Protein AF-A0A1Q3C8Z2-F1 (afdb_monomer_lite)

Structure (mmCIF, N/CA/C/O backbone):
data_AF-A0A1Q3C8Z2-F1
#
_entry.id   AF-A0A1Q3C8Z2-F1
#
loop_
_atom_site.group_PDB
_atom_site.id
_atom_site.type_symbol
_atom_site.label_atom_id
_atom_site.label_alt_id
_atom_site.label_comp_id
_atom_site.label_asym_id
_atom_site.label_entity_id
_atom_site.label_seq_id
_atom_site.pdbx_PDB_ins_code
_atom_site.Cartn_x
_atom_site.Cartn_y
_atom_site.Cartn_z
_atom_site.occupancy
_atom_site.B_iso_or_equiv
_atom_site.auth_seq_id
_atom_site.auth_comp_id
_atom_site.auth_asym_id
_atom_site.auth_atom_id
_atom_site.pdbx_PDB_model_num
ATOM 1 N N . LEU A 1 1 ? 7.286 12.980 -16.606 1.00 45.00 1 LEU A N 1
ATOM 2 C CA . LEU A 1 1 ? 5.977 12.295 -16.700 1.00 45.00 1 LEU A CA 1
ATOM 3 C C . LEU A 1 1 ? 5.973 11.199 -15.645 1.00 45.00 1 LEU A C 1
ATOM 5 O O . LEU A 1 1 ? 6.469 10.115 -15.927 1.00 45.00 1 LEU A O 1
ATOM 9 N N . SER A 1 2 ? 5.521 11.505 -14.427 1.00 52.31 2 SER A N 1
ATOM 10 C CA . SER A 1 2 ? 5.334 10.484 -13.391 1.00 52.31 2 SER A CA 1
ATOM 11 C C . SER A 1 2 ? 4.217 9.564 -13.853 1.00 52.31 2 SER A C 1
ATOM 13 O O . SER A 1 2 ? 3.130 10.029 -14.198 1.00 52.31 2 SER A O 1
ATOM 15 N N . ARG A 1 3 ? 4.520 8.275 -13.983 1.00 70.12 3 ARG A N 1
ATOM 16 C CA . ARG A 1 3 ? 3.508 7.282 -14.321 1.00 70.12 3 ARG A CA 1
ATOM 17 C C . ARG A 1 3 ? 2.917 6.766 -13.021 1.00 70.12 3 ARG A C 1
ATOM 19 O O . ARG A 1 3 ? 3.645 6.525 -12.061 1.00 70.12 3 ARG A O 1
ATOM 26 N N . HIS A 1 4 ? 1.603 6.604 -13.009 1.00 73.25 4 HIS A N 1
ATOM 27 C CA . HIS A 1 4 ? 0.904 5.993 -11.891 1.00 73.25 4 HIS A CA 1
ATOM 28 C C . HIS A 1 4 ? 0.594 4.544 -12.267 1.00 73.25 4 HIS A C 1
ATOM 30 O O . HIS A 1 4 ? 0.082 4.305 -13.365 1.00 73.25 4 HIS A O 1
ATOM 36 N N . PRO A 1 5 ? 0.961 3.577 -11.414 1.00 78.62 5 PRO A N 1
ATOM 37 C CA . PRO A 1 5 ? 0.583 2.193 -11.623 1.00 78.62 5 PRO A CA 1
ATOM 38 C C . PRO A 1 5 ? -0.916 2.034 -11.359 1.00 78.62 5 PRO A C 1
ATOM 40 O O . PRO A 1 5 ? -1.547 2.888 -10.729 1.00 78.62 5 PRO A O 1
ATOM 43 N N . THR A 1 6 ? -1.487 0.923 -11.807 1.00 83.81 6 THR A N 1
ATOM 44 C CA . THR A 1 6 ? -2.854 0.578 -11.421 1.00 83.81 6 THR A CA 1
ATOM 45 C C . THR A 1 6 ? -2.850 0.201 -9.945 1.00 83.81 6 THR A C 1
ATOM 47 O O . THR A 1 6 ? -2.112 -0.692 -9.531 1.00 83.81 6 THR A O 1
ATOM 50 N N . ILE A 1 7 ? -3.644 0.903 -9.140 1.00 86.56 7 ILE A N 1
ATOM 51 C CA . ILE A 1 7 ? -3.756 0.652 -7.703 1.00 86.56 7 ILE A CA 1
ATOM 52 C C . ILE A 1 7 ? -5.182 0.220 -7.414 1.00 86.56 7 ILE A C 1
ATOM 54 O O . ILE A 1 7 ? -6.141 0.942 -7.684 1.00 86.56 7 ILE A O 1
ATOM 58 N N . GLU A 1 8 ? -5.305 -0.953 -6.824 1.00 89.56 8 GLU A N 1
ATOM 59 C CA . GLU A 1 8 ? -6.542 -1.492 -6.300 1.00 89.56 8 GLU A CA 1
ATOM 60 C C . GLU A 1 8 ? -6.472 -1.484 -4.778 1.00 89.56 8 GLU A C 1
ATOM 62 O O . GLU A 1 8 ? -5.412 -1.662 -4.179 1.00 89.56 8 GLU A O 1
ATOM 67 N N . TRP A 1 9 ? -7.604 -1.268 -4.121 1.00 88.19 9 TRP A N 1
ATOM 68 C CA . TRP A 1 9 ? -7.659 -1.311 -2.669 1.00 88.19 9 TRP A CA 1
ATOM 69 C C . TRP A 1 9 ? -8.924 -2.012 -2.200 1.00 88.19 9 TRP A C 1
ATOM 71 O O . TRP A 1 9 ? -9.996 -1.898 -2.793 1.00 88.19 9 TRP A O 1
ATOM 81 N N . ALA A 1 10 ? -8.790 -2.752 -1.108 1.00 85.88 10 ALA A N 1
ATOM 82 C CA . ALA A 1 10 ? -9.864 -3.485 -0.470 1.00 85.88 10 ALA A CA 1
ATOM 83 C C . ALA A 1 10 ? -9.781 -3.269 1.038 1.00 85.88 10 ALA A C 1
ATOM 85 O O . ALA A 1 10 ? -8.800 -3.637 1.678 1.00 85.88 10 ALA A O 1
ATOM 86 N N . GLN A 1 11 ? -10.820 -2.693 1.636 1.00 84.81 11 GLN A N 1
ATOM 87 C CA . GLN A 1 11 ? -10.900 -2.556 3.086 1.00 84.81 11 GLN A CA 1
ATOM 88 C C . GLN A 1 11 ? -11.760 -3.649 3.7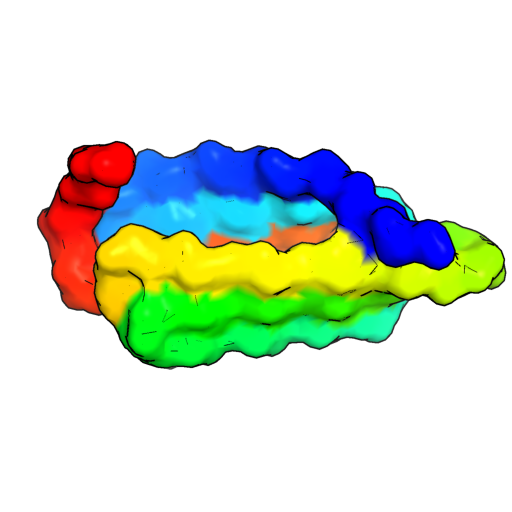22 1.00 84.81 11 GLN A C 1
ATOM 90 O O . GLN A 1 11 ? -12.777 -4.089 3.190 1.00 84.81 11 GLN A O 1
ATOM 95 N N . ARG A 1 12 ? -11.340 -4.053 4.910 1.00 83.62 12 ARG A N 1
ATOM 96 C CA . ARG A 1 12 ? -12.100 -4.777 5.921 1.00 83.62 12 ARG A CA 1
ATOM 97 C C . ARG A 1 12 ? -12.319 -3.840 7.111 1.00 83.62 12 ARG A C 1
ATOM 99 O O . ARG A 1 12 ? -11.820 -2.709 7.137 1.00 83.62 12 ARG A O 1
ATOM 106 N N . SER A 1 13 ? -13.075 -4.298 8.099 1.00 79.50 13 SER A N 1
ATOM 107 C CA . SER A 1 13 ? -13.277 -3.540 9.338 1.00 79.50 13 SER A CA 1
ATOM 108 C C . SER A 1 13 ? -11.963 -3.340 10.099 1.00 79.50 13 SER A C 1
ATOM 110 O O . SER A 1 13 ? -11.740 -2.265 10.641 1.00 79.50 13 SER A O 1
ATOM 112 N N . ASP A 1 14 ? -11.065 -4.329 10.049 1.00 82.56 14 ASP A N 1
ATOM 113 C CA . ASP A 1 14 ? -9.808 -4.359 10.800 1.00 82.56 14 ASP A CA 1
ATOM 114 C C . ASP A 1 14 ? -8.573 -3.955 9.977 1.00 82.56 14 ASP A C 1
ATOM 116 O O . ASP A 1 14 ? -7.571 -3.500 10.529 1.00 82.56 14 ASP A O 1
ATOM 120 N N . LYS A 1 15 ? -8.608 -4.150 8.655 1.00 86.12 15 LYS A N 1
ATOM 121 C CA . LYS A 1 15 ? -7.436 -4.031 7.770 1.00 86.12 15 LYS A CA 1
ATOM 122 C C . LYS A 1 15 ? -7.795 -3.401 6.435 1.00 86.12 15 LYS A C 1
ATOM 124 O O . LYS A 1 15 ? -8.933 -3.469 5.992 1.00 86.12 15 LYS A O 1
ATOM 129 N N . LEU A 1 16 ? -6.809 -2.845 5.762 1.00 87.50 16 LEU A N 1
ATOM 130 C CA . LEU A 1 16 ? -6.862 -2.346 4.401 1.00 87.50 16 LEU A CA 1
ATOM 131 C C . LEU A 1 16 ? -5.790 -3.074 3.591 1.00 87.50 16 LEU A C 1
ATOM 133 O O . LEU A 1 16 ? -4.648 -3.192 4.015 1.00 87.50 16 LEU A O 1
ATOM 137 N N . TYR A 1 17 ? -6.166 -3.572 2.428 1.00 87.62 17 TYR A N 1
ATOM 138 C CA . TYR A 1 17 ? -5.276 -4.180 1.456 1.00 87.62 17 TYR A CA 1
ATOM 139 C C . TYR A 1 17 ? -5.137 -3.205 0.301 1.00 87.62 17 TYR A C 1
ATOM 141 O O . TYR A 1 17 ? -6.140 -2.786 -0.267 1.00 87.62 17 TYR A O 1
ATOM 149 N N . ILE A 1 18 ? -3.912 -2.838 -0.031 1.00 88.44 18 ILE A N 1
ATOM 150 C CA . ILE A 1 18 ? -3.580 -2.018 -1.191 1.00 88.44 18 ILE A CA 1
ATOM 151 C C . ILE A 1 18 ? -2.775 -2.914 -2.120 1.00 88.44 18 ILE A C 1
ATOM 153 O O . ILE A 1 18 ? -1.723 -3.415 -1.741 1.00 88.44 18 ILE A O 1
ATOM 157 N N . THR A 1 19 ? -3.265 -3.141 -3.324 1.00 88.94 19 THR A N 1
ATOM 158 C CA . THR A 1 19 ? -2.598 -3.934 -4.348 1.00 88.94 19 THR A CA 1
ATOM 159 C C . THR A 1 19 ? -2.181 -3.007 -5.472 1.00 88.94 19 THR A C 1
ATOM 161 O O . THR A 1 19 ? -3.001 -2.320 -6.065 1.00 88.94 19 THR A O 1
ATOM 164 N N . ILE A 1 20 ? -0.889 -2.970 -5.754 1.00 88.31 20 ILE A N 1
ATOM 165 C CA . ILE A 1 20 ? -0.302 -2.167 -6.818 1.00 88.31 20 ILE A CA 1
ATOM 166 C C . ILE A 1 20 ? 0.093 -3.136 -7.924 1.00 88.31 20 ILE A C 1
ATOM 168 O O . ILE A 1 20 ? 1.003 -3.951 -7.744 1.00 88.31 20 ILE A O 1
ATOM 172 N N . ASP A 1 21 ? -0.611 -3.070 -9.049 1.00 86.88 21 ASP A N 1
ATOM 173 C CA . ASP A 1 21 ? -0.320 -3.884 -10.222 1.00 86.88 21 ASP A CA 1
ATOM 174 C C . ASP A 1 21 ? 0.824 -3.229 -11.001 1.00 86.88 21 ASP A C 1
ATOM 176 O O . ASP A 1 21 ? 0.649 -2.288 -11.781 1.00 86.88 21 ASP A O 1
ATOM 180 N N . LEU A 1 22 ? 2.038 -3.681 -10.686 1.00 84.31 22 LEU A N 1
ATOM 181 C CA . LEU A 1 22 ? 3.273 -3.194 -11.276 1.00 84.31 22 LEU A CA 1
ATOM 182 C C . LEU A 1 22 ? 4.200 -4.384 -11.561 1.00 84.31 22 LEU A C 1
ATOM 184 O O . LEU A 1 22 ? 4.902 -4.848 -10.655 1.00 84.31 22 LEU A O 1
ATOM 188 N N . PRO A 1 23 ? 4.223 -4.891 -12.805 1.00 82.81 23 PRO A N 1
ATOM 189 C CA . PRO A 1 23 ? 5.113 -5.979 -13.177 1.00 82.81 23 PRO A CA 1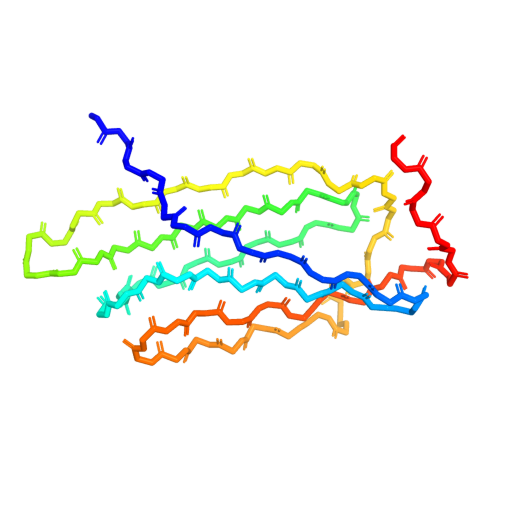
ATOM 190 C C . PRO A 1 23 ? 6.572 -5.512 -13.218 1.00 82.81 23 PRO A C 1
ATOM 192 O O . PRO A 1 23 ? 6.864 -4.383 -13.614 1.00 82.81 23 PRO A O 1
ATOM 195 N N . ASP A 1 24 ? 7.495 -6.395 -12.828 1.00 83.00 24 ASP A N 1
ATOM 196 C CA . ASP A 1 24 ? 8.941 -6.118 -12.789 1.00 83.00 24 ASP A CA 1
ATOM 197 C C . ASP A 1 24 ? 9.304 -4.911 -11.906 1.00 83.00 24 ASP A C 1
ATOM 199 O O . ASP A 1 24 ? 10.144 -4.078 -12.249 1.00 83.00 24 ASP A O 1
ATOM 203 N N . SER A 1 25 ? 8.629 -4.776 -10.762 1.00 82.62 25 SER A N 1
ATOM 204 C CA . SER A 1 25 ? 8.930 -3.708 -9.815 1.00 82.62 25 SER A CA 1
ATOM 205 C C . SER A 1 25 ? 10.290 -3.929 -9.150 1.00 82.62 25 SER A C 1
ATOM 207 O O . SER A 1 25 ? 10.525 -4.948 -8.498 1.00 82.62 25 SER A O 1
ATOM 209 N N . GLN A 1 26 ? 11.167 -2.943 -9.261 1.00 81.62 26 GLN A N 1
ATOM 210 C CA . GLN A 1 26 ? 12.482 -2.887 -8.644 1.00 81.62 26 GLN A CA 1
ATOM 211 C C . GLN A 1 26 ? 12.549 -1.681 -7.697 1.00 81.62 26 GLN A C 1
ATOM 213 O O . GLN A 1 26 ? 11.834 -0.696 -7.863 1.00 81.62 26 GLN A O 1
ATOM 218 N N . ASN A 1 27 ? 13.412 -1.748 -6.678 1.00 83.56 27 ASN A N 1
ATOM 219 C CA . ASN A 1 27 ? 13.597 -0.667 -5.696 1.00 83.56 27 ASN A CA 1
ATOM 220 C C . ASN A 1 27 ? 12.298 -0.184 -5.021 1.00 83.56 27 ASN A C 1
ATOM 222 O O . ASN A 1 27 ? 12.105 1.015 -4.830 1.00 83.56 27 ASN A O 1
ATOM 226 N N . VAL A 1 28 ? 11.416 -1.112 -4.642 1.00 84.25 28 VAL A N 1
ATOM 227 C CA . VAL A 1 28 ? 10.169 -0.770 -3.952 1.00 84.25 28 VAL A CA 1
ATOM 228 C C . VAL A 1 28 ? 10.460 -0.138 -2.589 1.00 84.25 28 VAL A C 1
ATOM 230 O O . VAL A 1 28 ? 11.068 -0.750 -1.711 1.00 84.25 28 VAL A O 1
ATOM 233 N N . LYS A 1 29 ? 9.980 1.088 -2.408 1.00 86.12 29 LYS A N 1
ATOM 234 C CA . LYS A 1 29 ? 9.981 1.859 -1.169 1.00 86.12 29 LYS A CA 1
ATOM 235 C C . LYS A 1 29 ? 8.540 2.128 -0.773 1.00 86.12 29 LYS A C 1
ATOM 237 O O . LYS A 1 29 ? 7.809 2.812 -1.478 1.00 86.12 29 LYS A O 1
ATOM 242 N N . LEU A 1 30 ? 8.156 1.594 0.374 1.00 83.69 30 LEU A N 1
ATOM 243 C CA . LEU A 1 30 ? 6.853 1.800 0.987 1.00 83.69 30 LEU A CA 1
ATOM 244 C C . LEU A 1 30 ? 7.085 2.527 2.305 1.00 83.69 30 LEU A C 1
ATOM 246 O O . LEU A 1 30 ? 7.893 2.084 3.122 1.00 83.69 30 LEU A O 1
ATOM 250 N N . LYS A 1 31 ? 6.406 3.651 2.490 1.00 84.62 31 LYS A N 1
ATOM 251 C CA . LYS A 1 31 ? 6.360 4.391 3.743 1.00 84.62 31 LYS A CA 1
ATOM 252 C C . LYS A 1 31 ? 4.905 4.552 4.126 1.00 84.62 31 LYS A C 1
ATOM 254 O O . LYS A 1 31 ? 4.103 5.037 3.338 1.00 84.62 31 LYS A O 1
ATOM 259 N N . LEU A 1 32 ? 4.585 4.125 5.331 1.00 83.88 32 LEU A N 1
ATOM 260 C CA . LEU A 1 32 ? 3.281 4.330 5.919 1.00 83.88 32 LEU A CA 1
ATOM 261 C C . LEU A 1 32 ? 3.496 5.049 7.238 1.00 83.88 32 LEU A C 1
ATOM 263 O O . LEU A 1 32 ? 4.282 4.594 8.065 1.00 83.88 32 LEU A O 1
ATOM 267 N N . GLU A 1 33 ? 2.794 6.155 7.413 1.00 84.25 33 GLU A N 1
ATOM 268 C CA . GLU A 1 33 ? 2.799 6.931 8.642 1.00 84.25 33 GLU A CA 1
ATOM 269 C C . GLU A 1 33 ? 1.553 6.594 9.474 1.00 84.25 33 GLU A C 1
ATOM 271 O O . GLU A 1 33 ? 0.481 6.346 8.911 1.00 84.25 33 GLU A O 1
ATOM 276 N N . PRO A 1 34 ? 1.642 6.639 10.814 1.00 81.25 34 PRO A N 1
ATOM 277 C CA . PRO A 1 34 ? 0.501 6.374 11.693 1.00 81.25 34 PRO A CA 1
ATOM 278 C C . PRO A 1 34 ? -0.620 7.416 11.556 1.00 81.25 34 PRO A C 1
ATOM 280 O O . PRO A 1 34 ? -1.767 7.143 11.904 1.00 81.25 34 PRO A O 1
ATOM 283 N N . GLU A 1 35 ? -0.305 8.592 11.006 1.00 77.81 35 GLU A N 1
ATOM 284 C CA . GLU A 1 35 ? -1.271 9.625 10.611 1.00 77.81 35 GLU A CA 1
ATOM 285 C C . GLU A 1 35 ? -2.139 9.236 9.407 1.00 77.81 35 GLU A C 1
ATOM 287 O O . GLU A 1 35 ? -3.057 9.975 9.071 1.00 77.81 35 GLU A O 1
ATOM 292 N N . GLY A 1 36 ? -1.877 8.093 8.767 1.00 77.25 36 GLY A N 1
ATOM 293 C CA . GLY A 1 36 ? -2.609 7.651 7.584 1.00 77.25 36 GLY A CA 1
ATOM 294 C C . GLY A 1 36 ? -1.926 8.018 6.270 1.00 77.25 36 GLY A C 1
ATOM 295 O O . GLY A 1 36 ? -2.474 7.741 5.216 1.00 77.25 36 GLY A O 1
ATOM 296 N N . LYS A 1 37 ? -0.721 8.593 6.269 1.00 84.56 37 LYS A N 1
ATOM 297 C CA . LYS A 1 37 ? -0.030 8.894 5.006 1.00 84.56 37 LYS A CA 1
ATOM 298 C C . LYS A 1 37 ? 0.603 7.642 4.436 1.00 84.56 37 LYS A C 1
ATOM 300 O O . LYS A 1 37 ? 1.493 7.065 5.058 1.00 84.56 37 LYS A O 1
ATOM 305 N N . PHE A 1 38 ? 0.169 7.240 3.251 1.00 86.75 38 PHE A N 1
ATOM 306 C CA . PHE A 1 38 ? 0.799 6.169 2.505 1.00 86.75 38 PHE A CA 1
ATOM 307 C C . PHE A 1 38 ? 1.581 6.747 1.332 1.00 86.75 38 PHE A C 1
ATOM 309 O O . PHE A 1 38 ? 1.050 7.495 0.518 1.00 86.75 38 PHE A O 1
ATOM 316 N N . TYR A 1 39 ? 2.852 6.376 1.249 1.00 88.31 39 TYR A N 1
ATOM 317 C CA . TYR A 1 39 ? 3.745 6.720 0.160 1.00 88.31 39 TYR A CA 1
ATOM 318 C C . TYR A 1 39 ? 4.385 5.452 -0.390 1.00 88.31 39 TYR A C 1
ATOM 320 O O . TYR A 1 39 ? 4.963 4.634 0.329 1.00 88.31 39 TYR A O 1
ATOM 328 N N . PHE A 1 40 ? 4.324 5.320 -1.700 1.00 87.94 40 PHE A N 1
ATOM 329 C CA . PHE A 1 40 ? 4.906 4.248 -2.467 1.00 87.94 40 PHE A CA 1
ATOM 330 C C . PHE A 1 40 ? 5.762 4.829 -3.585 1.00 87.94 40 PHE A C 1
ATOM 332 O O . PHE A 1 40 ? 5.352 5.731 -4.311 1.00 87.94 40 PHE A O 1
ATOM 339 N N . SER A 1 41 ? 6.950 4.266 -3.751 1.00 87.44 41 SER A N 1
ATOM 340 C CA . SER A 1 41 ? 7.853 4.572 -4.848 1.00 87.44 41 SER A CA 1
ATOM 341 C C . SER A 1 41 ? 8.508 3.288 -5.327 1.00 87.44 41 SER A C 1
ATOM 343 O O . SER A 1 41 ? 9.014 2.510 -4.5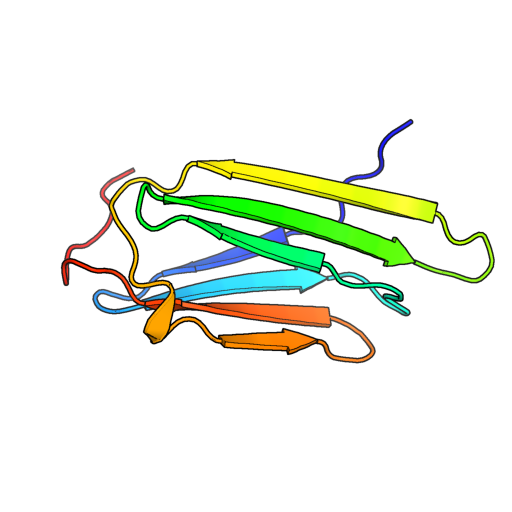23 1.00 87.44 41 SER A O 1
ATOM 345 N N . ALA A 1 42 ? 8.496 3.038 -6.627 1.00 87.75 42 ALA A N 1
ATOM 346 C CA . ALA A 1 42 ? 9.160 1.893 -7.234 1.00 87.75 42 ALA A CA 1
ATOM 347 C C . ALA A 1 42 ? 9.607 2.238 -8.650 1.00 87.75 42 ALA A C 1
ATOM 349 O O . ALA A 1 42 ? 9.095 3.168 -9.261 1.00 87.75 42 ALA A O 1
ATOM 350 N N . THR A 1 43 ? 10.538 1.472 -9.204 1.00 88.19 43 THR A N 1
ATOM 351 C CA . THR A 1 43 ? 10.853 1.524 -10.632 1.00 88.19 43 THR A CA 1
ATOM 352 C C . THR A 1 43 ? 10.334 0.271 -11.324 1.00 88.19 43 THR A C 1
ATOM 354 O O . THR A 1 43 ? 10.284 -0.783 -10.705 1.00 88.19 43 THR A O 1
ATOM 357 N N . SER A 1 44 ? 9.919 0.348 -12.588 1.00 85.12 44 SER A N 1
ATOM 358 C CA . SER A 1 44 ? 9.464 -0.836 -13.336 1.00 85.12 44 SER A CA 1
ATOM 359 C C . SER A 1 44 ? 10.043 -0.889 -14.745 1.00 85.12 44 SER A C 1
ATOM 361 O O . SER A 1 44 ? 10.221 0.142 -15.407 1.00 85.12 44 SER A O 1
ATOM 363 N N . GLY A 1 45 ? 10.335 -2.118 -15.180 1.00 81.00 45 GLY A N 1
ATOM 364 C CA . GLY A 1 45 ? 10.848 -2.450 -16.502 1.00 81.00 45 GLY A CA 1
ATOM 365 C C . GLY A 1 45 ? 12.340 -2.164 -16.689 1.00 81.00 45 GLY A C 1
ATOM 366 O O . GLY A 1 45 ? 13.015 -1.588 -15.834 1.00 81.00 45 GLY A O 1
ATOM 367 N N . ALA A 1 46 ? 12.856 -2.541 -17.862 1.00 75.88 46 ALA A N 1
ATOM 368 C CA . ALA A 1 46 ? 14.262 -2.350 -18.232 1.00 75.88 46 ALA A CA 1
ATOM 369 C C . ALA A 1 46 ? 14.683 -0.867 -18.266 1.00 75.88 46 ALA A C 1
ATOM 371 O O . ALA A 1 46 ? 15.819 -0.541 -17.928 1.00 75.88 46 ALA A O 1
ATOM 372 N N . ASP A 1 47 ? 13.743 0.023 -18.599 1.00 76.69 47 ASP A N 1
ATOM 373 C CA . ASP A 1 47 ? 13.926 1.480 -18.606 1.00 76.69 47 ASP A CA 1
ATOM 374 C C . ASP A 1 47 ? 13.949 2.095 -17.191 1.00 76.69 47 ASP A C 1
ATOM 376 O O . ASP A 1 47 ? 14.155 3.297 -17.042 1.00 76.69 47 ASP A O 1
ATOM 380 N N . LYS A 1 48 ? 13.733 1.286 -16.137 1.00 78.56 48 LYS A N 1
ATOM 381 C CA . LYS A 1 48 ? 13.677 1.716 -14.728 1.00 78.56 48 LYS A CA 1
ATOM 382 C C . LYS A 1 48 ? 12.769 2.929 -14.529 1.00 78.56 48 LYS A C 1
ATOM 384 O O . LYS A 1 48 ? 13.118 3.870 -13.816 1.00 78.56 48 LYS A O 1
ATOM 389 N N . ILE A 1 49 ? 11.598 2.898 -15.158 1.00 83.62 49 ILE A N 1
ATOM 390 C CA . ILE A 1 49 ? 10.655 4.014 -15.126 1.00 83.62 49 ILE A CA 1
ATOM 391 C C . ILE A 1 49 ? 10.217 4.221 -13.673 1.00 83.62 49 ILE A C 1
ATOM 393 O O . ILE A 1 49 ? 9.734 3.256 -13.079 1.00 83.62 49 ILE A O 1
ATOM 397 N N . PRO A 1 50 ? 10.375 5.422 -13.091 1.00 85.06 50 PRO A N 1
ATOM 398 C CA . PRO A 1 50 ? 9.939 5.694 -11.731 1.00 85.06 50 PRO A CA 1
ATOM 399 C C . PRO A 1 50 ? 8.414 5.827 -11.668 1.00 85.06 50 PRO A C 1
ATOM 401 O O . PRO A 1 50 ? 7.793 6.549 -12.453 1.00 85.06 50 PRO A O 1
ATOM 404 N N . TYR A 1 51 ? 7.836 5.124 -10.705 1.00 86.12 51 TYR A N 1
ATOM 405 C CA . TYR A 1 51 ? 6.440 5.166 -10.310 1.00 86.12 51 TYR A CA 1
ATOM 406 C C . TYR A 1 51 ? 6.376 5.646 -8.873 1.00 86.12 51 TYR A C 1
ATOM 408 O O . TYR A 1 51 ? 7.056 5.113 -7.997 1.00 86.12 51 TYR A O 1
ATOM 416 N N . GLU A 1 52 ? 5.548 6.651 -8.641 1.00 86.56 52 GLU A N 1
ATOM 417 C C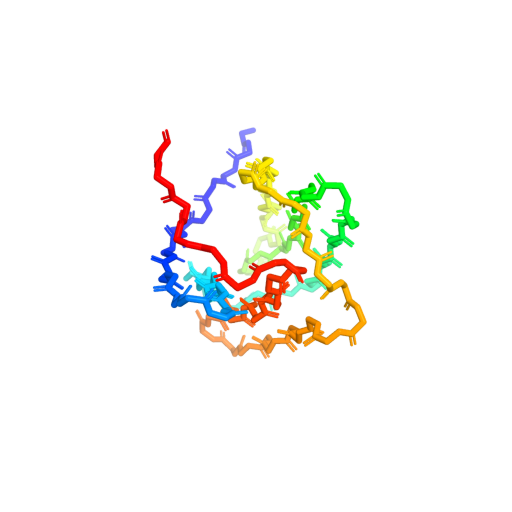A . GLU A 1 52 ? 5.351 7.247 -7.329 1.00 86.56 52 GLU A CA 1
ATOM 418 C C . GLU A 1 52 ? 3.861 7.434 -7.094 1.00 86.56 52 GLU A C 1
ATOM 420 O O . GLU A 1 52 ? 3.095 7.774 -8.005 1.00 86.56 52 GLU A O 1
ATOM 425 N N . VAL A 1 53 ? 3.452 7.122 -5.874 1.00 84.44 53 VAL A N 1
ATOM 426 C CA . VAL A 1 53 ? 2.067 7.120 -5.444 1.00 84.44 53 VAL A CA 1
ATOM 427 C C . VAL A 1 53 ? 2.046 7.559 -3.997 1.00 84.44 53 VAL A C 1
ATOM 429 O O . VAL A 1 53 ? 2.617 6.897 -3.136 1.00 84.44 53 VAL A O 1
ATOM 432 N N . ASP A 1 54 ? 1.350 8.643 -3.728 1.00 86.88 54 ASP A N 1
ATOM 433 C CA . ASP A 1 54 ? 1.098 9.126 -2.386 1.00 86.88 54 ASP A CA 1
ATOM 434 C C . ASP A 1 54 ? -0.391 9.397 -2.217 1.00 86.88 54 ASP A C 1
ATOM 436 O O . ASP A 1 54 ? -1.054 9.909 -3.119 1.00 86.88 54 ASP A O 1
ATOM 440 N N . PHE A 1 55 ? -0.938 8.963 -1.087 1.00 84.81 55 PHE A N 1
ATOM 441 C CA . PHE A 1 55 ? -2.308 9.269 -0.710 1.00 84.81 55 PHE A CA 1
ATOM 442 C C . PHE A 1 55 ? -2.491 9.195 0.801 1.00 84.81 55 PHE A C 1
ATOM 444 O O . PHE A 1 55 ? -1.885 8.374 1.497 1.00 84.81 55 PHE A O 1
ATOM 451 N N . ASP A 1 56 ? -3.370 10.053 1.299 1.00 84.38 56 ASP A N 1
ATOM 452 C CA . ASP A 1 56 ? -3.783 10.082 2.691 1.00 84.38 56 ASP A CA 1
ATOM 453 C C . ASP A 1 56 ? -4.955 9.113 2.908 1.00 84.38 56 ASP A C 1
ATOM 455 O O . ASP A 1 56 ? -5.966 9.123 2.203 1.00 84.38 56 ASP A O 1
ATOM 459 N N . LEU A 1 57 ? -4.799 8.236 3.891 1.00 82.75 57 LEU A N 1
ATOM 460 C CA . LEU A 1 57 ? -5.831 7.340 4.382 1.00 82.75 57 LEU A CA 1
ATOM 461 C C . LEU A 1 57 ? -6.809 8.120 5.263 1.00 82.75 57 LEU A C 1
ATOM 463 O O . LEU A 1 57 ? -6.476 9.144 5.851 1.00 82.75 57 LEU A O 1
ATOM 467 N N . TYR A 1 58 ? -8.031 7.603 5.360 1.00 78.19 58 TYR A N 1
ATOM 468 C CA . TYR A 1 58 ? -9.129 8.289 6.044 1.00 78.19 58 TYR A CA 1
ATOM 469 C C . TYR A 1 58 ? -8.904 8.443 7.552 1.00 78.19 58 TYR A C 1
ATOM 471 O O . TYR A 1 58 ? -9.339 9.416 8.159 1.00 78.19 58 TYR A O 1
ATOM 479 N N . ASP A 1 59 ? -8.266 7.449 8.164 1.00 80.38 59 ASP A N 1
ATOM 480 C CA . ASP A 1 59 ? -8.075 7.379 9.606 1.00 80.38 59 ASP A CA 1
ATOM 481 C C . ASP A 1 59 ? -6.667 6.874 9.930 1.00 80.38 59 ASP A C 1
ATOM 483 O O . ASP A 1 59 ? -5.913 6.450 9.047 1.00 80.38 59 ASP A O 1
ATOM 487 N N . LYS A 1 60 ? -6.330 6.886 11.218 1.00 81.75 60 LYS A N 1
ATOM 488 C CA . LYS A 1 60 ? -5.049 6.406 11.718 1.00 81.75 60 LYS A CA 1
ATOM 489 C C . LYS A 1 60 ? -4.890 4.916 11.457 1.00 81.75 60 LYS A C 1
ATOM 491 O O . LYS A 1 60 ? -5.827 4.111 11.534 1.00 81.75 60 LYS A O 1
ATOM 496 N N . VAL A 1 61 ? -3.652 4.538 11.185 1.00 84.31 61 VAL A N 1
ATOM 497 C CA . VAL A 1 61 ? -3.284 3.169 10.837 1.00 84.31 61 VAL A CA 1
ATOM 498 C C . VAL A 1 61 ? -2.105 2.693 11.656 1.00 84.31 61 VAL A C 1
ATOM 500 O O . VAL A 1 61 ? -1.247 3.466 12.076 1.00 84.31 61 VAL A O 1
ATOM 503 N N . ASP A 1 62 ? -2.068 1.388 11.873 1.00 83.31 62 ASP A N 1
ATOM 504 C CA . ASP A 1 62 ? -1.026 0.730 12.632 1.00 83.31 62 ASP A CA 1
ATOM 505 C C . ASP A 1 62 ? 0.102 0.295 11.699 1.00 83.31 62 ASP A C 1
ATOM 507 O O . ASP A 1 62 ? 0.041 -0.741 11.028 1.00 83.31 62 ASP A O 1
ATOM 511 N N . VAL A 1 63 ? 1.156 1.110 11.655 1.00 79.44 63 VAL A N 1
ATOM 512 C CA . VAL A 1 63 ? 2.352 0.841 10.846 1.00 79.44 63 VAL A CA 1
ATOM 513 C C . VAL A 1 63 ? 3.084 -0.406 11.341 1.00 79.44 63 VAL A C 1
ATOM 515 O O . VAL A 1 63 ? 3.616 -1.163 10.533 1.00 79.44 63 VAL A O 1
ATOM 518 N N . ASN A 1 64 ? 3.049 -0.681 12.648 1.00 77.19 64 ASN A N 1
ATOM 519 C CA . ASN A 1 64 ? 3.732 -1.832 13.249 1.00 77.19 64 ASN A CA 1
ATOM 520 C C . ASN A 1 64 ? 3.177 -3.180 12.769 1.00 77.19 64 ASN A C 1
ATOM 522 O O . ASN A 1 64 ? 3.931 -4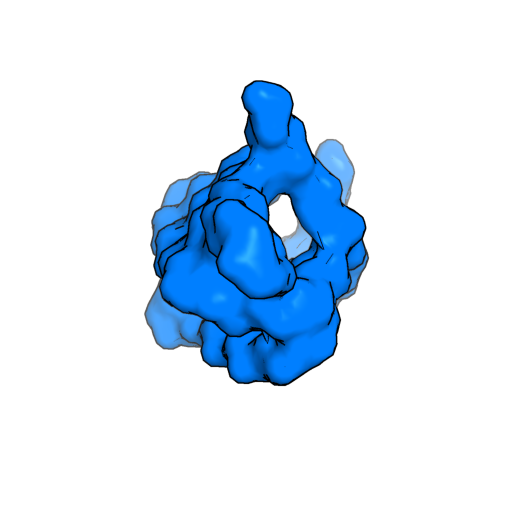.135 12.599 1.00 77.19 64 ASN A O 1
ATOM 526 N N . GLU A 1 65 ? 1.866 -3.265 12.538 1.00 76.56 65 GLU A N 1
ATOM 527 C CA . GLU A 1 65 ? 1.228 -4.470 11.993 1.00 76.56 65 GLU A CA 1
ATOM 528 C C . GLU A 1 65 ? 1.039 -4.425 10.475 1.00 76.56 65 GLU A C 1
ATOM 530 O O . GLU A 1 65 ? 0.546 -5.391 9.882 1.00 76.56 65 GLU A O 1
ATOM 535 N N . SER A 1 66 ? 1.451 -3.330 9.834 1.00 78.19 66 SER A N 1
ATOM 536 C CA . SER A 1 66 ? 1.437 -3.233 8.384 1.00 78.19 66 SER A CA 1
ATOM 537 C C . SER A 1 66 ? 2.507 -4.137 7.767 1.00 78.19 66 SER A C 1
ATOM 539 O O . SER A 1 66 ? 3.627 -4.260 8.266 1.00 78.19 66 SER A O 1
ATOM 541 N N . LYS A 1 67 ? 2.163 -4.813 6.671 1.00 83.50 67 LYS A N 1
ATOM 542 C CA . LYS A 1 67 ? 3.061 -5.717 5.952 1.00 83.50 67 LYS A CA 1
ATOM 543 C C . LYS A 1 67 ? 3.075 -5.394 4.471 1.00 83.50 67 LYS A C 1
ATOM 545 O O . LYS A 1 67 ? 2.056 -5.492 3.794 1.00 83.50 67 LYS A O 1
ATOM 550 N N . ALA A 1 68 ? 4.265 -5.108 3.961 1.00 83.81 68 ALA A N 1
ATOM 551 C CA . ALA A 1 68 ? 4.535 -5.088 2.535 1.00 83.81 68 ALA A CA 1
ATOM 552 C C . ALA A 1 68 ? 4.866 -6.490 2.028 1.00 83.81 68 ALA A C 1
ATOM 554 O O . ALA A 1 68 ? 5.743 -7.163 2.560 1.00 83.81 68 ALA A O 1
ATOM 555 N N . SER A 1 69 ? 4.189 -6.909 0.970 1.00 83.62 69 SER A N 1
ATOM 556 C CA . SER A 1 69 ? 4.492 -8.094 0.178 1.00 83.62 69 SER A CA 1
ATOM 557 C C . SER A 1 69 ? 4.766 -7.647 -1.248 1.00 83.62 69 SER A C 1
ATOM 559 O O . SER A 1 69 ? 3.850 -7.395 -2.024 1.00 83.62 69 SER A O 1
ATOM 561 N N . VAL A 1 70 ? 6.044 -7.515 -1.580 1.00 84.12 70 VAL A N 1
ATOM 562 C CA . VAL A 1 70 ? 6.488 -7.186 -2.935 1.00 84.12 70 VAL A CA 1
ATOM 563 C C . VAL A 1 70 ? 6.592 -8.487 -3.721 1.00 84.12 70 VAL A C 1
ATOM 565 O O . VAL A 1 70 ? 7.464 -9.311 -3.452 1.00 84.12 70 VAL A O 1
ATOM 568 N N . GLY A 1 71 ? 5.671 -8.698 -4.655 1.00 81.00 71 GLY A N 1
ATOM 569 C CA . GLY A 1 71 ? 5.729 -9.783 -5.625 1.00 81.00 71 GLY A CA 1
ATOM 570 C C . GLY A 1 71 ? 6.412 -9.348 -6.923 1.00 81.00 71 GLY A C 1
ATOM 571 O O . GLY A 1 71 ? 6.672 -8.174 -7.156 1.00 81.00 71 GLY A O 1
ATOM 572 N N . LEU A 1 72 ? 6.681 -10.316 -7.803 1.00 75.12 72 LEU A N 1
ATOM 573 C CA . LEU A 1 72 ? 7.281 -10.069 -9.126 1.00 75.12 72 LEU A CA 1
ATOM 574 C C . LEU A 1 72 ? 6.326 -9.366 -10.107 1.00 75.12 72 LEU A C 1
ATOM 576 O O . LEU A 1 72 ? 6.765 -8.739 -11.070 1.00 75.12 72 LEU A O 1
ATOM 580 N N . ARG A 1 73 ? 5.016 -9.536 -9.900 1.00 80.31 73 ARG A N 1
ATOM 581 C CA . ARG A 1 73 ? 3.958 -9.018 -10.784 1.00 80.31 73 ARG A CA 1
ATOM 582 C C . ARG A 1 73 ? 3.127 -7.915 -10.144 1.00 80.31 73 ARG A C 1
ATOM 584 O O . ARG A 1 73 ? 2.601 -7.071 -10.852 1.00 80.31 73 ARG A O 1
ATOM 591 N N . ASN A 1 74 ? 2.999 -7.949 -8.826 1.00 85.50 74 ASN A N 1
ATOM 592 C CA . ASN A 1 74 ? 2.205 -7.008 -8.063 1.00 85.50 74 ASN A CA 1
ATOM 593 C C . ASN A 1 74 ? 2.789 -6.846 -6.664 1.00 85.50 74 ASN A C 1
ATOM 595 O O . ASN A 1 74 ? 3.515 -7.705 -6.161 1.00 85.50 74 ASN A O 1
ATOM 599 N N . ILE A 1 75 ? 2.462 -5.730 -6.034 1.00 87.44 75 ILE A N 1
ATOM 600 C CA . ILE A 1 75 ? 2.866 -5.417 -4.671 1.00 87.44 75 ILE A CA 1
ATOM 601 C C . ILE A 1 75 ? 1.600 -5.317 -3.839 1.00 87.44 75 ILE A C 1
ATOM 603 O O . ILE A 1 75 ? 0.746 -4.479 -4.099 1.00 87.44 75 ILE A O 1
ATOM 607 N N . CYS A 1 76 ? 1.478 -6.166 -2.831 1.00 87.75 76 CYS A N 1
ATOM 608 C CA . CYS A 1 76 ? 0.388 -6.118 -1.871 1.00 87.75 76 CYS A CA 1
ATOM 609 C C . CYS A 1 76 ? 0.876 -5.479 -0.578 1.00 87.75 76 CYS A C 1
ATOM 611 O O . CYS A 1 76 ? 1.845 -5.925 0.027 1.00 87.75 76 CYS A O 1
ATOM 613 N N . TYR A 1 77 ? 0.174 -4.461 -0.117 1.00 88.00 77 TYR A N 1
ATOM 614 C CA . TYR A 1 77 ? 0.433 -3.770 1.125 1.00 88.00 77 TYR A CA 1
ATOM 615 C C . TYR A 1 77 ? -0.764 -3.946 2.053 1.00 88.00 77 TYR A C 1
ATOM 617 O O . TYR A 1 77 ? -1.870 -3.488 1.780 1.00 88.00 77 TYR A O 1
ATOM 625 N N . LEU A 1 78 ? -0.546 -4.675 3.139 1.00 88.44 78 LEU A N 1
ATOM 626 C CA . LEU A 1 78 ? -1.527 -4.893 4.186 1.00 88.44 78 LEU A CA 1
ATOM 627 C C . LEU A 1 78 ? -1.317 -3.820 5.241 1.00 88.44 78 LEU A C 1
ATOM 629 O O . LEU A 1 78 ? -0.286 -3.789 5.898 1.00 88.44 78 LEU A O 1
ATOM 633 N N . VAL A 1 79 ? -2.304 -2.963 5.422 1.00 85.75 79 VAL A N 1
ATOM 634 C CA . VAL A 1 79 ? -2.338 -1.922 6.441 1.00 85.75 79 VAL A CA 1
ATOM 635 C C . VAL A 1 79 ? -3.337 -2.337 7.501 1.00 85.75 79 VAL A C 1
ATOM 637 O O . VAL A 1 79 ? -4.485 -2.644 7.186 1.00 85.75 79 VAL A O 1
ATOM 640 N N . LYS A 1 80 ? -2.935 -2.362 8.768 1.00 85.94 80 LYS A N 1
ATOM 641 C CA . LYS A 1 80 ? -3.894 -2.565 9.851 1.00 85.94 80 LYS A CA 1
ATOM 642 C C . LYS A 1 80 ? -4.489 -1.220 10.246 1.00 85.94 80 LYS A C 1
ATOM 644 O O . LYS A 1 80 ? -3.766 -0.236 10.350 1.00 85.94 80 LYS A O 1
ATOM 649 N N . LYS A 1 81 ? -5.803 -1.160 10.435 1.00 83.69 81 LYS A N 1
ATOM 650 C CA . LYS A 1 81 ? -6.456 0.051 10.936 1.00 83.69 81 LYS A CA 1
ATOM 651 C C . LYS A 1 81 ? -6.220 0.150 12.441 1.00 83.69 81 LYS A C 1
ATOM 653 O O . LYS A 1 81 ? -6.313 -0.869 13.126 1.00 83.69 81 LYS A O 1
ATOM 658 N N . ALA A 1 82 ? -5.924 1.350 12.939 1.00 83.19 82 ALA A N 1
ATOM 659 C CA . ALA A 1 82 ? -5.746 1.563 14.375 1.00 83.19 82 ALA A CA 1
ATOM 660 C C . ALA A 1 82 ? -7.086 1.397 15.114 1.00 83.19 82 ALA A C 1
ATOM 662 O O . ALA A 1 82 ? -7.165 0.756 16.159 1.00 83.19 82 ALA A O 1
ATOM 663 N N . GLU A 1 83 ? -8.168 1.900 14.513 1.00 78.62 83 GLU A N 1
ATOM 664 C CA . GLU A 1 83 ? -9.533 1.660 14.968 1.00 78.62 83 GLU A CA 1
ATOM 665 C C . GLU A 1 83 ? -10.270 0.704 14.030 1.00 78.62 83 GLU A C 1
ATOM 667 O O . GLU A 1 83 ? -10.213 0.818 12.804 1.00 78.62 83 GLU A O 1
ATOM 672 N N . ASN A 1 84 ? -11.016 -0.232 14.620 1.00 72.94 84 ASN A N 1
ATOM 673 C CA . ASN A 1 84 ? -11.828 -1.221 13.910 1.00 72.94 84 ASN A CA 1
ATOM 674 C C . ASN A 1 84 ? -13.120 -0.565 13.382 1.00 72.94 84 ASN A C 1
ATOM 676 O O . ASN A 1 84 ? -14.234 -0.886 13.798 1.00 72.94 84 ASN A O 1
ATOM 680 N N . LYS A 1 85 ? -12.958 0.440 12.517 1.00 73.31 85 LYS A N 1
ATOM 681 C CA . LYS A 1 85 ? -14.026 1.287 11.992 1.00 73.31 85 LYS A CA 1
ATOM 682 C C . LYS A 1 85 ? -14.102 1.164 10.476 1.00 73.31 85 LYS A C 1
ATOM 684 O O . LYS A 1 85 ? -13.101 1.137 9.749 1.00 73.31 85 LYS A O 1
ATOM 689 N N . TRP A 1 86 ? -15.331 1.099 9.979 1.00 78.50 86 TRP A N 1
ATOM 690 C CA . TRP A 1 86 ? -15.586 1.174 8.549 1.00 78.50 86 TRP A CA 1
ATOM 691 C C . TRP A 1 86 ? -15.319 2.600 8.059 1.00 78.50 86 TRP A C 1
ATOM 693 O O . TRP A 1 86 ? -15.930 3.548 8.561 1.00 78.50 86 TRP A O 1
ATOM 703 N N . TRP A 1 87 ? -14.412 2.767 7.093 1.00 80.94 87 TRP A N 1
ATOM 704 C CA . TRP A 1 87 ? -14.116 4.089 6.547 1.00 80.94 87 TRP A CA 1
ATOM 705 C C . TRP A 1 87 ? -15.250 4.491 5.619 1.00 80.94 87 TRP A C 1
ATOM 707 O O . TRP A 1 87 ? -15.407 3.969 4.510 1.00 80.94 87 TRP A O 1
ATOM 717 N N . SER A 1 88 ? -16.099 5.363 6.147 1.00 63.91 88 SER A N 1
ATOM 718 C CA . SER A 1 88 ? -17.318 5.829 5.503 1.00 63.91 88 SER A CA 1
ATOM 719 C C . SER A 1 88 ? -16.969 7.029 4.635 1.00 63.91 88 SER A C 1
ATOM 721 O O . SER A 1 88 ? -17.263 8.138 5.041 1.00 63.91 88 SER A O 1
ATOM 723 N N . ARG A 1 89 ? -16.301 6.744 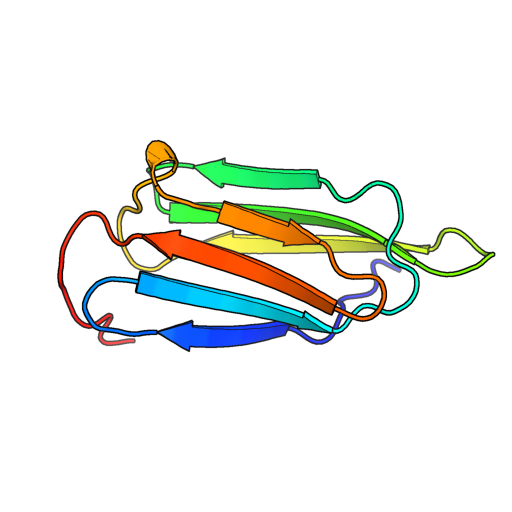3.507 1.00 59.34 89 ARG A N 1
ATOM 724 C CA . ARG A 1 89 ? -15.938 7.637 2.390 1.00 59.34 89 ARG A CA 1
ATOM 725 C C . ARG A 1 89 ? -15.494 9.061 2.735 1.00 59.34 89 ARG A C 1
ATOM 727 O O . ARG A 1 89 ? -16.332 9.883 3.155 1.00 59.34 89 ARG A O 1
#

pLDDT: mean 81.86, std 7.28, range [45.0, 89.56]

Sequence (89 aa):
LSRHPTIEWAQRSDKLYITIDLPDSQNVKLKLEPEGKFYFSATSGADKIPYEVDFDLYDKVDVNESKASVGLRNICYLVKKAENKWWSR

Foldseek 3Di:
DADAFDWDWDDDLWKIKIKGQAAQWAPWDWDADQQQKTKIWTFHDPVRRIHIDIDGDQGGWDPVPWDWDDDNGMIMIMITRPGSHDRPD

Radius of gyration: 13.09 Å; chains: 1; bounding box: 32×22×34 Å

InterPro domains:
  IPR007052 CS domain [PF04969] (5-81)
  IPR007052 CS domain [PS51203] (2-89)
  IPR008978 HSP20-like chaperone [G3DSA:2.60.40.790] (2-89)
  IPR008978 HSP20-like chaperone [SSF49764] (3-89)
  IPR045250 Co-chaperone protein p23-like [PTHR22932] (2-89)

Secondary structure (DSSP, 8-state):
-PBPPEEEEEE-SSEEEEEEE-TTEEEEEEEE-TTSEEEEEEEETTTTEEEEEEEE-SS-EEEEEEEEEE-SSEEEEEEEESS------

Organism: Cephalotus follicularis (NCBI:txid3775)